Protein AF-X1V781-F1 (afdb_monomer_lite)

Foldseek 3Di:
DDDPDDVVVLLVLLLVLLLVLVVQLVVLVVVCVVVVVLVVVLVVDDPVCPVVSVVSNLVVVLQSQLQSQLSSQLSSQQSNCVSDVDPPSVQSSNLSSNLRSVLRSVLVS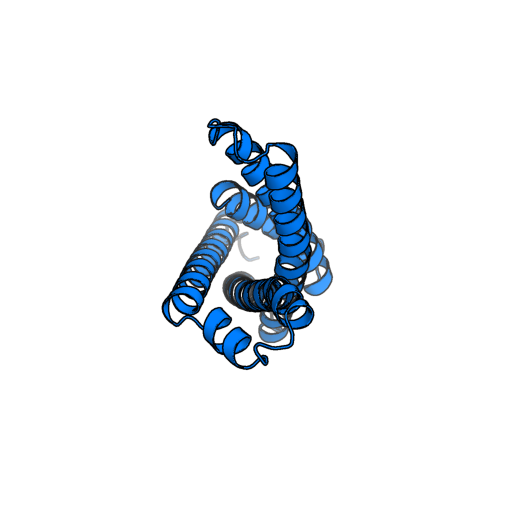VVVVVVVVCCVVVVVPDPPPVVVLVVQLVSLLVSLQSSLVSSDVRRDDPVCSVSSSVSSNVSSSVVD

Sequence (176 aa):
MNKPRSDWRYFINGAIGYLVGALVFVLFIFLVTQIGVVKGLINLIDESQDLVRLLAVPVLAGLMLAIGGAILGGVGGWAVTRIFKTTRKADLVIGSAIAFAVSTSVLSLVFLLVIGFLGLYNNMATERIEQYGLIFGLLGLVFGLLTSILQAFMTVRVRHTWIIILAAILGFTIGG

Organism: NCBI:txid412755

Structure (mmCIF, N/CA/C/O backbone):
data_AF-X1V781-F1
#
_entry.id   AF-X1V781-F1
#
loop_
_atom_site.group_PDB
_atom_site.id
_atom_site.type_symbol
_atom_site.label_atom_id
_atom_site.label_alt_id
_atom_site.label_comp_id
_atom_site.label_asym_id
_atom_site.label_entity_id
_atom_site.label_seq_id
_atom_site.pdbx_PDB_ins_code
_atom_site.Cartn_x
_atom_site.Cartn_y
_atom_site.Cartn_z
_atom_site.occupancy
_atom_site.B_iso_or_equiv
_atom_site.auth_seq_id
_atom_site.auth_comp_id
_atom_site.auth_asym_id
_atom_site.auth_atom_id
_atom_site.pdbx_PDB_model_num
ATOM 1 N N . MET A 1 1 ? -26.531 1.816 32.292 1.00 43.75 1 MET A N 1
ATOM 2 C CA . MET A 1 1 ? -26.530 2.311 30.895 1.00 43.75 1 MET A CA 1
ATOM 3 C C . MET A 1 1 ? -25.292 3.171 30.686 1.00 43.75 1 M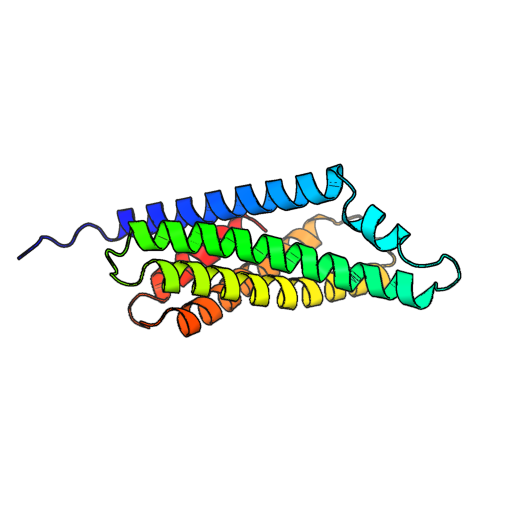ET A C 1
ATOM 5 O O . MET A 1 1 ? -25.168 4.200 31.335 1.00 43.75 1 MET A O 1
ATOM 9 N N . ASN A 1 2 ? -24.339 2.732 29.860 1.00 45.47 2 ASN A N 1
ATOM 10 C CA . ASN A 1 2 ? -23.142 3.525 29.565 1.00 45.47 2 ASN A CA 1
ATOM 11 C C . ASN A 1 2 ? -23.518 4.662 28.608 1.00 45.47 2 ASN A C 1
ATOM 13 O O . ASN A 1 2 ? -24.103 4.392 27.561 1.00 45.47 2 ASN A O 1
ATOM 17 N N . LYS A 1 3 ? -23.192 5.914 28.966 1.00 48.91 3 LYS A N 1
ATOM 18 C CA . LYS A 1 3 ? -23.341 7.075 28.072 1.00 48.91 3 LYS A CA 1
ATOM 19 C C . LYS A 1 3 ? -22.722 6.747 26.704 1.00 48.91 3 LYS A C 1
ATOM 21 O O . LYS A 1 3 ? -21.613 6.198 26.692 1.00 48.91 3 LYS A O 1
ATOM 26 N N . PRO A 1 4 ? -23.381 7.089 25.581 1.00 52.44 4 PRO A N 1
ATOM 27 C CA . PRO A 1 4 ? -22.766 6.974 24.266 1.00 52.44 4 PRO A CA 1
ATOM 28 C C . PRO A 1 4 ? -21.472 7.791 24.289 1.00 52.44 4 PRO A C 1
ATOM 30 O O . PRO A 1 4 ? -21.483 9.010 24.469 1.00 52.44 4 PRO A O 1
ATOM 33 N N . ARG A 1 5 ? -20.327 7.104 24.228 1.00 58.22 5 ARG A N 1
ATOM 34 C CA . ARG A 1 5 ? -19.035 7.769 24.050 1.00 58.22 5 ARG A CA 1
ATOM 35 C C . ARG A 1 5 ? -19.075 8.425 22.678 1.00 58.22 5 ARG A C 1
ATOM 37 O O . ARG A 1 5 ? -19.447 7.770 21.718 1.00 58.22 5 ARG A O 1
ATOM 44 N N . SER A 1 6 ? -18.713 9.702 22.610 1.00 61.41 6 SER A N 1
ATOM 45 C CA . SER A 1 6 ? -18.876 10.517 21.407 1.00 61.41 6 SER A CA 1
ATOM 46 C C . SER A 1 6 ? -18.185 9.891 20.189 1.00 61.41 6 SER A C 1
ATOM 48 O O . SER A 1 6 ? -16.955 9.760 20.180 1.00 61.41 6 SER A O 1
ATOM 50 N N . ASP A 1 7 ? -18.973 9.576 19.162 1.00 73.44 7 ASP A N 1
ATOM 51 C CA . ASP A 1 7 ? -18.550 8.918 17.919 1.00 73.44 7 ASP A CA 1
ATOM 52 C C . ASP A 1 7 ? -17.367 9.617 17.222 1.00 73.44 7 ASP A C 1
ATOM 54 O O . ASP A 1 7 ? -16.537 8.962 16.591 1.00 73.44 7 ASP A O 1
ATOM 58 N N . TRP A 1 8 ? -17.193 10.930 17.424 1.00 77.94 8 TRP A N 1
ATOM 59 C CA . TRP A 1 8 ? -16.084 11.692 16.837 1.00 77.94 8 TRP A CA 1
ATOM 60 C C . TRP A 1 8 ? -14.697 11.231 17.305 1.00 77.94 8 TRP A C 1
ATOM 62 O O . TRP A 1 8 ? -13.758 11.222 16.514 1.00 77.94 8 TRP A O 1
ATOM 72 N N . ARG A 1 9 ? -14.533 10.816 18.571 1.00 78.88 9 ARG A N 1
ATOM 73 C CA . ARG A 1 9 ? -13.215 10.390 19.088 1.00 78.88 9 ARG A CA 1
ATOM 74 C C . ARG A 1 9 ? -12.760 9.101 18.419 1.00 78.88 9 ARG A C 1
ATOM 76 O O . ARG A 1 9 ? -11.577 8.916 18.155 1.00 78.88 9 ARG A O 1
ATOM 83 N N . TYR A 1 10 ? -13.712 8.214 18.150 1.00 76.50 10 TYR A N 1
ATOM 84 C CA . TYR A 1 10 ? -13.473 6.971 17.434 1.00 76.50 10 TYR A CA 1
ATOM 85 C C . TYR A 1 10 ? -13.121 7.236 15.974 1.00 76.50 10 TYR A C 1
ATOM 87 O O . TYR A 1 10 ? -12.154 6.663 15.481 1.00 76.50 10 TYR A O 1
ATOM 95 N N . PHE A 1 11 ? -13.829 8.162 15.328 1.00 74.75 11 PHE A N 1
ATOM 96 C CA . PHE A 1 11 ? -13.495 8.616 13.982 1.00 74.75 11 PHE A CA 1
ATOM 97 C C . PHE A 1 11 ? -12.071 9.189 13.898 1.00 74.75 11 PHE A C 1
ATOM 99 O O . PHE A 1 11 ? -11.278 8.712 13.090 1.00 74.75 11 PHE A O 1
ATOM 106 N N . ILE A 1 12 ? -11.707 10.137 14.772 1.00 82.06 12 ILE A N 1
ATOM 107 C CA . ILE A 1 12 ? -10.377 10.772 14.749 1.00 82.06 12 ILE A CA 1
ATOM 108 C C . ILE A 1 12 ? -9.264 9.763 15.031 1.00 82.06 12 ILE A C 1
ATOM 110 O O . ILE A 1 12 ? -8.265 9.747 14.320 1.00 82.06 12 ILE A O 1
ATOM 114 N N . ASN A 1 13 ? -9.444 8.867 16.003 1.00 78.19 13 ASN A N 1
ATOM 115 C CA . ASN A 1 13 ? -8.458 7.817 16.261 1.00 78.19 13 ASN A CA 1
ATOM 116 C C . ASN A 1 13 ? -8.295 6.871 15.061 1.00 78.19 13 ASN A C 1
ATOM 118 O O . ASN A 1 13 ? -7.188 6.406 14.796 1.00 78.19 13 ASN A O 1
ATOM 122 N N . GLY A 1 14 ? -9.384 6.590 14.338 1.00 78.81 14 GLY A N 1
ATOM 123 C CA . GLY A 1 14 ? -9.353 5.771 13.128 1.00 78.81 14 GLY A CA 1
ATOM 124 C C . GLY A 1 14 ? -8.604 6.477 12.004 1.00 78.81 14 GLY A C 1
ATOM 125 O O . GLY A 1 14 ? -7.694 5.895 11.419 1.00 78.81 14 GLY A O 1
ATOM 126 N N . ALA A 1 15 ? -8.926 7.750 11.767 1.00 78.19 15 ALA A N 1
ATOM 127 C CA . ALA A 1 15 ? -8.259 8.590 10.778 1.00 78.19 15 ALA A CA 1
ATOM 128 C C . ALA A 1 15 ? -6.753 8.724 11.059 1.00 78.19 15 ALA A C 1
ATOM 130 O O . ALA A 1 15 ? -5.946 8.502 10.163 1.00 78.19 15 ALA A O 1
ATOM 131 N N . ILE A 1 16 ? -6.360 8.986 12.312 1.00 82.88 16 ILE A N 1
ATOM 132 C CA . ILE A 1 16 ? -4.946 9.017 12.723 1.00 82.88 16 ILE A CA 1
ATOM 133 C C . ILE A 1 16 ? -4.280 7.662 12.464 1.00 82.88 16 ILE A C 1
ATOM 135 O O . ILE A 1 16 ? -3.159 7.620 11.970 1.00 82.88 16 ILE A O 1
ATOM 139 N N . GLY A 1 17 ? -4.967 6.554 12.751 1.00 83.81 17 GLY A N 1
ATOM 140 C CA . GLY A 1 17 ? -4.473 5.211 12.453 1.00 83.81 17 GLY A CA 1
ATOM 141 C C . GLY A 1 17 ? -4.137 5.003 10.977 1.00 83.81 17 GLY A C 1
ATOM 142 O O . GLY A 1 17 ? -3.061 4.498 10.659 1.00 83.81 17 GLY A O 1
ATOM 143 N N . TYR A 1 18 ? -5.024 5.438 10.081 1.00 80.12 18 TYR A N 1
ATOM 144 C CA . TYR A 1 18 ? -4.786 5.378 8.638 1.00 80.12 18 TYR A CA 1
ATOM 145 C C . TYR A 1 18 ? -3.701 6.347 8.172 1.00 80.12 18 TYR A C 1
ATOM 147 O O . TYR A 1 18 ? -2.891 5.960 7.337 1.00 80.12 18 TYR A O 1
ATOM 155 N N . LEU A 1 19 ? -3.622 7.554 8.740 1.00 82.44 19 LEU A N 1
ATOM 156 C CA . LEU A 1 19 ? -2.541 8.502 8.445 1.00 82.44 19 LEU A CA 1
ATOM 157 C C . LEU A 1 19 ? -1.172 7.946 8.850 1.00 82.44 19 LEU A C 1
ATOM 159 O O . LEU A 1 19 ? -0.219 8.033 8.081 1.00 82.44 19 LEU A O 1
ATOM 163 N N . VAL A 1 20 ? -1.074 7.324 10.029 1.00 87.19 20 VAL A N 1
ATOM 164 C CA . VAL A 1 20 ? 0.152 6.639 10.463 1.00 87.19 20 VAL A CA 1
ATOM 165 C C . VAL A 1 20 ? 0.464 5.478 9.526 1.00 87.19 20 VAL A C 1
ATOM 167 O O . VAL A 1 20 ? 1.607 5.332 9.107 1.00 87.19 20 VAL A O 1
ATOM 170 N N . GLY A 1 21 ? -0.539 4.682 9.148 1.00 85.12 21 GLY A N 1
ATOM 171 C CA . GLY A 1 21 ? -0.361 3.625 8.158 1.00 85.12 21 GLY A CA 1
ATOM 172 C C . GLY A 1 21 ? 0.162 4.156 6.819 1.00 85.12 21 GLY A C 1
ATOM 173 O O . GLY A 1 21 ? 1.072 3.557 6.252 1.00 85.12 21 GLY A O 1
ATOM 174 N N . ALA A 1 22 ? -0.359 5.289 6.339 1.00 83.06 22 ALA A N 1
ATOM 175 C CA . ALA A 1 22 ? 0.067 5.923 5.091 1.00 83.06 22 ALA A CA 1
ATOM 176 C C . ALA A 1 22 ? 1.514 6.415 5.185 1.00 83.06 22 ALA A C 1
ATOM 178 O O . ALA A 1 22 ? 2.311 6.179 4.282 1.00 83.06 22 ALA A O 1
ATOM 179 N N . LEU A 1 23 ? 1.891 7.009 6.317 1.00 86.88 23 LEU A N 1
ATOM 180 C CA . LEU A 1 23 ? 3.269 7.412 6.574 1.00 86.88 23 LEU A CA 1
ATOM 181 C C . LEU A 1 23 ? 4.216 6.203 6.601 1.00 86.88 23 LEU A C 1
ATOM 183 O O . LEU A 1 23 ? 5.284 6.248 5.994 1.00 86.88 23 LEU A O 1
ATOM 187 N N . VAL A 1 24 ? 3.816 5.099 7.242 1.00 89.69 24 VAL A N 1
ATOM 188 C CA . VAL A 1 24 ? 4.591 3.847 7.242 1.00 89.69 24 VAL A CA 1
ATOM 189 C C . VAL A 1 24 ? 4.712 3.273 5.827 1.00 89.69 24 VAL A C 1
ATOM 191 O O . VAL A 1 24 ? 5.786 2.804 5.457 1.00 89.69 24 VAL A O 1
ATOM 194 N N . PHE A 1 25 ? 3.653 3.342 5.018 1.00 87.38 25 PHE A N 1
ATOM 195 C CA . PHE A 1 25 ? 3.688 2.938 3.613 1.00 87.38 25 PHE A CA 1
ATOM 196 C C . PHE A 1 25 ? 4.677 3.776 2.794 1.00 87.38 25 PHE A C 1
ATOM 198 O O . PHE A 1 25 ? 5.520 3.212 2.100 1.00 87.38 25 PHE A O 1
ATOM 205 N N . VAL A 1 26 ? 4.637 5.105 2.922 1.00 86.56 26 VAL A N 1
ATOM 206 C CA . VAL A 1 26 ? 5.582 6.010 2.246 1.00 86.56 26 VAL A CA 1
ATOM 207 C C . VAL A 1 26 ? 7.020 5.707 2.667 1.00 86.56 26 VAL A C 1
ATOM 209 O O . VAL A 1 26 ? 7.897 5.582 1.812 1.00 86.56 26 VAL A O 1
ATOM 212 N N . LEU A 1 27 ? 7.264 5.517 3.968 1.00 90.88 27 LEU A N 1
ATOM 213 C CA . LEU A 1 27 ? 8.579 5.122 4.478 1.00 90.88 27 LEU A CA 1
ATOM 214 C C . LEU A 1 27 ? 9.029 3.768 3.918 1.00 90.88 27 LEU A C 1
ATOM 216 O O . LEU A 1 27 ? 10.190 3.622 3.546 1.00 90.88 27 LEU A O 1
ATOM 220 N N . PHE A 1 28 ? 8.127 2.791 3.825 1.00 92.06 28 PHE A N 1
ATOM 221 C CA . PHE A 1 28 ? 8.424 1.488 3.237 1.00 92.06 28 PHE A CA 1
ATOM 222 C C . PHE A 1 28 ? 8.853 1.620 1.770 1.00 92.06 28 PHE A C 1
ATOM 224 O O . PHE A 1 28 ? 9.914 1.116 1.403 1.00 92.06 28 PHE A O 1
ATOM 231 N N . ILE A 1 29 ? 8.086 2.344 0.950 1.00 87.12 29 ILE A N 1
ATOM 232 C CA . ILE A 1 29 ? 8.420 2.568 -0.465 1.00 87.12 29 ILE A CA 1
ATOM 233 C C . ILE A 1 29 ? 9.754 3.311 -0.601 1.00 87.12 29 ILE A C 1
ATOM 235 O O . ILE A 1 29 ? 10.595 2.924 -1.418 1.00 87.12 29 ILE A O 1
ATOM 239 N N . PHE A 1 30 ? 9.985 4.329 0.232 1.00 89.75 30 PHE A N 1
ATOM 240 C CA . PHE A 1 30 ? 11.255 5.049 0.276 1.00 89.75 30 PHE A CA 1
ATOM 241 C C . PHE A 1 30 ? 12.427 4.104 0.575 1.00 89.75 30 PHE A C 1
ATOM 243 O O . PHE A 1 30 ? 13.395 4.078 -0.182 1.00 89.75 30 PHE A O 1
ATOM 250 N N . LEU A 1 31 ? 12.325 3.272 1.616 1.00 93.31 31 LEU A N 1
ATOM 251 C CA . LEU A 1 31 ? 13.374 2.319 1.995 1.00 93.31 31 LEU A CA 1
ATOM 252 C C . LEU A 1 31 ? 13.634 1.271 0.907 1.00 93.31 31 LEU A C 1
ATOM 254 O O . LEU A 1 31 ? 14.788 1.033 0.559 1.00 93.31 31 LEU A O 1
ATOM 258 N N . VAL A 1 32 ? 12.583 0.679 0.333 1.00 90.62 32 VAL A N 1
ATOM 259 C CA . VAL A 1 32 ? 12.693 -0.296 -0.768 1.00 90.62 32 VAL A CA 1
ATOM 260 C C . VAL A 1 32 ? 13.423 0.309 -1.969 1.00 90.62 32 VAL A C 1
ATOM 262 O O . VAL A 1 32 ? 14.266 -0.353 -2.582 1.00 90.62 32 VAL A O 1
ATOM 265 N N . THR A 1 33 ? 13.133 1.576 -2.274 1.00 86.88 33 THR A N 1
ATOM 266 C CA . THR A 1 33 ? 13.767 2.316 -3.373 1.00 86.88 33 THR A CA 1
ATOM 267 C C . THR A 1 33 ? 15.230 2.628 -3.063 1.00 86.88 33 THR A C 1
ATOM 269 O O . THR A 1 33 ? 16.089 2.376 -3.903 1.00 86.88 33 THR A O 1
ATOM 272 N N . GLN A 1 34 ? 15.533 3.113 -1.854 1.00 93.56 34 GLN A N 1
ATOM 273 C CA . GLN A 1 34 ? 16.898 3.459 -1.431 1.00 93.56 34 GLN A CA 1
ATOM 274 C C . GLN A 1 34 ? 17.822 2.240 -1.355 1.00 93.56 34 GLN A C 1
ATOM 276 O O . GLN A 1 34 ? 18.970 2.305 -1.782 1.00 93.56 34 GLN A O 1
ATOM 281 N N . ILE A 1 35 ? 17.317 1.112 -0.852 1.00 94.94 35 ILE A N 1
ATOM 282 C CA . ILE A 1 35 ? 18.072 -0.148 -0.792 1.00 94.94 35 ILE A CA 1
ATOM 283 C C . ILE A 1 35 ? 18.253 -0.742 -2.201 1.00 94.94 35 ILE A C 1
ATOM 285 O O . ILE A 1 35 ? 19.138 -1.564 -2.428 1.00 94.94 35 ILE A O 1
ATOM 289 N N . GLY A 1 36 ? 17.432 -0.325 -3.169 1.00 91.50 36 GLY A N 1
ATOM 290 C CA . GLY A 1 36 ? 17.482 -0.839 -4.531 1.00 91.50 36 GLY A CA 1
ATOM 291 C C . GLY A 1 36 ? 16.988 -2.280 -4.632 1.00 91.50 36 GLY A C 1
ATOM 292 O O . GLY A 1 36 ? 17.457 -3.012 -5.499 1.00 91.50 36 GLY A O 1
ATOM 293 N N . VAL A 1 37 ? 16.041 -2.694 -3.779 1.00 91.75 37 VAL A N 1
ATOM 294 C CA . VAL A 1 37 ? 15.524 -4.078 -3.733 1.00 91.75 37 VAL A CA 1
ATOM 295 C C . VAL A 1 37 ? 15.033 -4.527 -5.109 1.00 91.75 37 VAL A C 1
ATOM 297 O O . VAL A 1 37 ? 15.400 -5.601 -5.572 1.00 91.75 37 VAL A O 1
ATOM 300 N N . VAL A 1 38 ? 14.264 -3.681 -5.805 1.00 88.62 38 VAL A N 1
ATOM 301 C CA . VAL A 1 38 ? 13.742 -3.988 -7.149 1.00 88.62 38 VAL A CA 1
ATOM 302 C C . VAL A 1 38 ? 14.880 -4.188 -8.150 1.00 88.62 38 VAL A C 1
ATOM 304 O O . VAL A 1 38 ? 14.879 -5.168 -8.887 1.00 88.62 38 VAL A O 1
ATOM 307 N N . LYS A 1 39 ? 15.889 -3.308 -8.136 1.00 89.94 39 LYS A N 1
ATOM 308 C CA . LYS A 1 39 ? 17.070 -3.431 -9.002 1.00 89.94 39 LYS A CA 1
ATOM 309 C C . LYS A 1 39 ? 17.857 -4.705 -8.685 1.00 89.94 39 LYS A C 1
ATOM 311 O O . LYS A 1 39 ? 18.250 -5.416 -9.601 1.00 89.94 39 LYS A O 1
ATOM 316 N N . GLY A 1 40 ? 18.041 -5.015 -7.402 1.00 93.62 40 GLY A N 1
ATOM 317 C CA . GLY A 1 40 ? 18.690 -6.242 -6.949 1.00 93.62 40 GLY A CA 1
ATOM 318 C C . GLY A 1 40 ? 17.976 -7.496 -7.450 1.00 93.62 40 GLY A C 1
ATOM 319 O O . GLY A 1 40 ? 18.631 -8.390 -7.969 1.00 93.62 40 GLY A O 1
ATOM 320 N N . LEU A 1 41 ? 16.642 -7.533 -7.369 1.00 92.62 41 LEU A N 1
ATOM 321 C CA . LEU A 1 41 ? 15.835 -8.652 -7.863 1.00 92.62 41 LEU A CA 1
ATOM 322 C C . LEU A 1 41 ? 15.867 -8.774 -9.394 1.00 92.62 41 LEU A C 1
ATOM 324 O O . LEU A 1 41 ? 15.971 -9.884 -9.904 1.00 92.62 41 LEU A O 1
ATOM 328 N N . ILE A 1 42 ? 15.827 -7.659 -10.130 1.00 92.38 42 ILE A N 1
ATOM 329 C CA . ILE A 1 42 ? 15.940 -7.667 -11.600 1.00 92.38 42 ILE A CA 1
ATOM 330 C C . ILE A 1 42 ? 17.318 -8.168 -12.045 1.00 92.38 42 ILE A C 1
ATOM 332 O O . ILE A 1 42 ? 17.411 -8.909 -13.019 1.00 92.38 42 ILE A O 1
ATOM 336 N N . ASN A 1 43 ? 18.380 -7.825 -11.313 1.00 95.12 43 ASN A N 1
ATOM 337 C CA . ASN A 1 43 ? 19.739 -8.279 -11.617 1.00 95.12 43 ASN A CA 1
ATOM 338 C C . ASN A 1 43 ? 19.937 -9.795 -11.439 1.00 95.12 43 ASN A C 1
ATOM 340 O O . ASN A 1 43 ? 20.935 -10.324 -11.916 1.00 95.12 43 ASN A O 1
ATOM 344 N N . LEU A 1 44 ? 19.011 -10.498 -10.772 1.00 95.75 44 LEU A N 1
ATOM 345 C CA . LEU A 1 44 ? 19.020 -11.965 -10.710 1.00 95.75 44 LEU A CA 1
ATOM 346 C C . LEU A 1 44 ? 18.546 -12.611 -12.021 1.00 95.75 44 LEU A C 1
ATOM 348 O O . LEU A 1 44 ? 18.738 -13.809 -12.212 1.00 95.75 44 LEU A O 1
ATOM 352 N N . ILE A 1 45 ? 17.913 -11.839 -12.907 1.00 94.25 45 ILE A N 1
ATOM 353 C CA . ILE A 1 45 ? 17.449 -12.298 -14.215 1.00 94.25 45 ILE A CA 1
ATOM 354 C C . ILE A 1 45 ? 18.587 -12.114 -15.216 1.00 94.25 45 ILE A C 1
ATOM 356 O O . ILE A 1 45 ? 19.164 -11.026 -15.310 1.00 94.25 45 ILE A O 1
ATOM 360 N N . ASP A 1 46 ? 18.875 -13.166 -15.979 1.00 95.50 46 ASP A N 1
ATOM 361 C CA . ASP A 1 46 ? 19.899 -13.177 -17.024 1.00 95.50 46 ASP A CA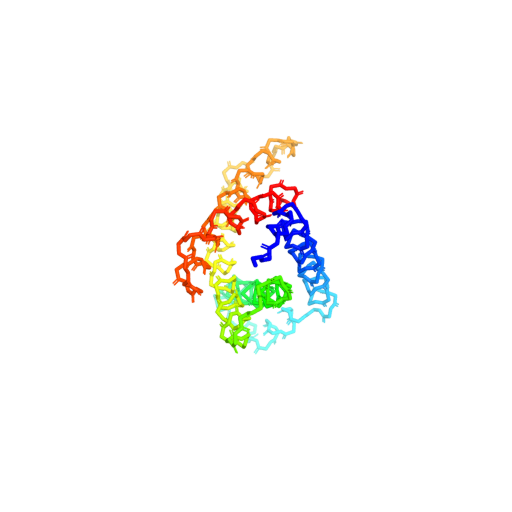 1
ATOM 362 C C . ASP A 1 46 ? 19.710 -12.009 -18.016 1.00 95.50 46 ASP A C 1
ATOM 364 O O . ASP A 1 46 ? 18.584 -11.641 -18.365 1.00 95.50 46 ASP A O 1
ATOM 368 N N . GLU A 1 47 ? 20.818 -11.406 -18.456 1.00 93.31 47 GLU A N 1
ATOM 369 C CA . GLU A 1 47 ? 20.827 -10.310 -19.434 1.00 93.31 47 GLU A CA 1
ATOM 370 C C . GLU A 1 47 ? 20.270 -10.725 -20.793 1.00 93.31 47 GLU A C 1
ATOM 372 O O . GLU A 1 47 ? 19.717 -9.892 -21.499 1.00 93.31 47 GLU A O 1
ATOM 377 N N . SER A 1 48 ? 20.340 -12.012 -21.131 1.00 95.25 48 SER A N 1
ATOM 378 C CA . SER A 1 48 ? 19.792 -12.553 -22.378 1.00 95.25 48 SER A CA 1
ATOM 379 C C . SER A 1 48 ? 18.256 -12.594 -22.429 1.00 95.25 48 SER A C 1
ATOM 381 O O . SER A 1 48 ? 17.682 -12.867 -23.485 1.00 95.25 48 SER A O 1
ATOM 383 N N . GLN A 1 49 ? 17.565 -12.338 -21.312 1.00 93.75 49 GLN A N 1
ATOM 384 C CA . GLN A 1 49 ? 16.113 -12.492 -21.186 1.00 93.75 49 GLN A CA 1
ATOM 385 C C . GLN A 1 49 ? 15.378 -11.144 -21.111 1.00 93.75 49 GLN A C 1
ATOM 387 O O . GLN A 1 49 ? 14.672 -10.856 -20.139 1.00 93.75 49 GLN A O 1
ATOM 392 N N . ASP A 1 50 ? 15.488 -10.333 -22.165 1.00 90.75 50 ASP A N 1
ATOM 393 C CA . ASP A 1 50 ? 14.898 -8.985 -22.228 1.00 90.75 50 ASP A CA 1
ATOM 394 C C . ASP A 1 50 ? 13.392 -8.959 -21.925 1.00 90.75 50 ASP A C 1
ATOM 396 O O . ASP A 1 50 ? 12.917 -8.123 -21.154 1.00 90.75 50 ASP A O 1
ATOM 400 N N . LEU A 1 51 ? 12.628 -9.916 -22.468 1.00 83.75 51 LEU A N 1
ATOM 401 C CA . LEU A 1 51 ? 11.184 -10.006 -22.227 1.00 83.75 51 LEU A CA 1
ATOM 402 C C . LEU A 1 51 ? 10.862 -10.299 -20.753 1.00 83.75 51 LEU A C 1
ATOM 404 O O . LEU A 1 51 ? 9.926 -9.726 -20.195 1.00 83.75 51 LEU A O 1
ATOM 408 N N . VAL A 1 52 ? 11.639 -11.178 -20.113 1.00 89.00 52 VAL A N 1
ATOM 409 C CA . VAL A 1 52 ? 11.441 -11.542 -18.701 1.00 89.00 52 VAL A CA 1
ATOM 410 C C . VA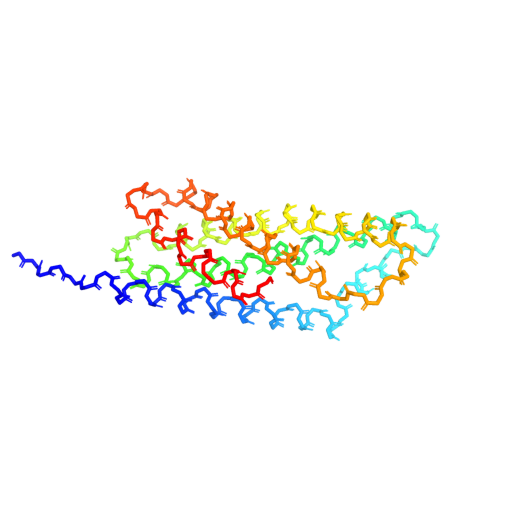L A 1 52 ? 11.787 -10.358 -17.810 1.00 89.00 52 VAL A C 1
ATOM 412 O O . VAL A 1 52 ? 11.028 -10.048 -16.896 1.00 89.00 52 VAL A O 1
ATOM 415 N N . ARG A 1 53 ? 12.877 -9.642 -18.110 1.00 85.69 53 ARG A N 1
ATOM 416 C CA . ARG A 1 53 ? 13.249 -8.406 -17.407 1.00 85.69 53 ARG A CA 1
ATOM 417 C C . ARG A 1 53 ? 12.174 -7.333 -17.536 1.00 85.69 53 ARG A C 1
ATOM 419 O O . ARG A 1 53 ? 11.811 -6.722 -16.532 1.00 85.69 53 ARG A O 1
ATOM 426 N N . LEU A 1 54 ? 11.620 -7.151 -18.734 1.00 82.56 54 LEU A N 1
ATOM 427 C CA . LEU A 1 54 ? 10.540 -6.197 -18.976 1.00 82.56 54 LEU A CA 1
ATOM 428 C C . LEU A 1 54 ? 9.280 -6.544 -18.168 1.00 82.56 54 LEU A C 1
ATOM 430 O O . LEU A 1 54 ? 8.696 -5.658 -17.549 1.00 82.56 54 LEU A O 1
ATOM 434 N N . LEU A 1 55 ? 8.880 -7.820 -18.134 1.00 81.12 55 LEU A N 1
ATOM 435 C CA . LEU A 1 55 ? 7.716 -8.286 -17.368 1.00 81.12 55 LEU A CA 1
ATOM 436 C C . LEU A 1 55 ? 7.963 -8.320 -15.854 1.00 81.12 55 LEU A C 1
ATOM 438 O O . LEU A 1 55 ? 7.027 -8.143 -15.072 1.00 81.12 55 LEU A O 1
ATOM 442 N N . ALA A 1 56 ? 9.208 -8.509 -15.419 1.00 85.00 56 ALA A N 1
ATOM 443 C CA . ALA A 1 56 ? 9.559 -8.516 -14.006 1.00 85.00 56 ALA A CA 1
ATOM 444 C C . ALA A 1 56 ? 9.335 -7.148 -13.354 1.00 85.00 56 ALA A C 1
ATOM 446 O O . ALA A 1 56 ? 8.926 -7.099 -12.199 1.00 85.00 56 ALA A O 1
ATOM 447 N N . VAL A 1 57 ? 9.533 -6.041 -14.078 1.00 83.56 57 VAL A N 1
ATOM 448 C CA . VAL A 1 57 ? 9.326 -4.682 -13.546 1.00 83.56 57 VAL A CA 1
ATOM 449 C C . VAL A 1 57 ? 7.901 -4.470 -13.005 1.00 83.56 57 VAL A C 1
ATOM 451 O O . VAL A 1 57 ? 7.775 -4.184 -11.812 1.00 83.56 57 VAL A O 1
ATOM 454 N N . PRO A 1 58 ? 6.817 -4.623 -13.796 1.00 79.56 58 PRO A N 1
ATOM 455 C CA . PRO A 1 58 ? 5.459 -4.420 -13.296 1.00 79.56 58 PRO A CA 1
ATOM 456 C C . PRO A 1 58 ? 5.057 -5.457 -12.241 1.00 79.56 58 PRO A C 1
ATOM 458 O O . PRO A 1 58 ? 4.335 -5.113 -11.307 1.00 79.56 58 PRO A O 1
ATOM 461 N N . VAL A 1 59 ? 5.548 -6.699 -12.334 1.00 84.50 59 VAL A N 1
ATOM 462 C CA . VAL A 1 59 ? 5.273 -7.743 -11.331 1.00 84.50 59 VAL A CA 1
ATOM 463 C C . VAL A 1 59 ? 5.916 -7.399 -9.987 1.00 84.50 59 VAL A C 1
ATOM 465 O O . VAL A 1 59 ? 5.247 -7.441 -8.955 1.00 84.50 59 VAL A O 1
ATOM 468 N N . LEU A 1 60 ? 7.194 -7.016 -9.984 1.00 87.12 60 LEU A N 1
ATOM 469 C CA . LEU A 1 60 ? 7.913 -6.620 -8.775 1.00 87.12 60 LEU A CA 1
ATOM 470 C C . LEU A 1 60 ? 7.345 -5.327 -8.191 1.00 87.12 60 LEU A C 1
ATOM 472 O O . LEU A 1 60 ? 7.164 -5.246 -6.978 1.00 87.12 60 LEU A O 1
ATOM 476 N N . ALA A 1 61 ? 7.007 -4.346 -9.031 1.00 83.56 61 ALA A N 1
ATOM 477 C CA . ALA A 1 61 ? 6.327 -3.132 -8.592 1.00 83.56 61 ALA A CA 1
ATOM 478 C C . ALA A 1 61 ? 4.980 -3.461 -7.930 1.00 83.56 61 ALA A C 1
ATOM 480 O O . ALA A 1 61 ? 4.730 -3.029 -6.806 1.00 83.56 61 ALA A O 1
ATOM 481 N N . GLY A 1 62 ? 4.151 -4.291 -8.572 1.00 84.06 62 GLY A N 1
ATOM 482 C CA . GLY A 1 62 ? 2.877 -4.753 -8.020 1.00 84.06 62 GLY A CA 1
ATOM 483 C C . GLY A 1 62 ? 3.041 -5.500 -6.696 1.00 84.06 62 GLY A C 1
ATOM 484 O O . GLY A 1 62 ? 2.286 -5.259 -5.757 1.00 84.06 62 GLY A O 1
ATOM 485 N N . LEU A 1 63 ? 4.067 -6.349 -6.573 1.00 87.69 63 LEU A N 1
ATOM 486 C CA . LEU A 1 63 ? 4.384 -7.056 -5.331 1.00 87.69 63 LEU A CA 1
ATOM 487 C C . LEU A 1 63 ? 4.806 -6.094 -4.212 1.00 87.69 63 LEU A C 1
ATOM 489 O O . LEU A 1 63 ? 4.311 -6.212 -3.092 1.00 87.69 63 LEU A O 1
ATOM 493 N N . MET A 1 64 ? 5.690 -5.134 -4.495 1.00 90.00 64 MET A N 1
ATOM 494 C CA . MET A 1 64 ? 6.108 -4.134 -3.504 1.00 90.00 64 MET A CA 1
ATOM 495 C C . MET A 1 64 ? 4.919 -3.290 -3.043 1.00 90.00 64 MET A C 1
ATOM 497 O O . MET A 1 64 ? 4.756 -3.049 -1.847 1.00 90.00 64 MET A O 1
ATOM 501 N N . LEU A 1 65 ? 4.044 -2.901 -3.969 1.00 86.88 65 LEU A N 1
ATOM 502 C CA . LEU A 1 65 ? 2.819 -2.171 -3.656 1.00 86.88 65 LEU A CA 1
ATOM 503 C C . LEU A 1 65 ? 1.839 -3.024 -2.843 1.00 86.88 65 LEU A C 1
ATOM 505 O O . LEU A 1 65 ? 1.258 -2.517 -1.887 1.00 86.88 65 LEU A O 1
ATOM 509 N N . ALA A 1 66 ? 1.719 -4.322 -3.134 1.00 89.06 66 ALA A N 1
ATOM 510 C CA . ALA A 1 66 ? 0.923 -5.252 -2.335 1.00 89.06 66 ALA A CA 1
ATOM 511 C C . ALA A 1 66 ? 1.451 -5.370 -0.897 1.00 89.06 66 ALA A C 1
ATOM 513 O O . ALA A 1 66 ? 0.674 -5.302 0.054 1.00 89.06 66 ALA A O 1
ATOM 514 N N . ILE A 1 67 ? 2.771 -5.505 -0.720 1.00 92.50 67 ILE A N 1
ATOM 515 C CA . ILE A 1 67 ? 3.407 -5.576 0.606 1.00 92.50 67 ILE A CA 1
ATOM 516 C C . ILE A 1 67 ? 3.197 -4.265 1.362 1.00 92.50 67 ILE A C 1
ATOM 518 O O . ILE A 1 67 ? 2.784 -4.276 2.521 1.00 92.50 67 ILE A O 1
ATOM 522 N N . GLY A 1 68 ? 3.427 -3.130 0.704 1.00 89.94 68 GLY A N 1
ATOM 523 C CA . GLY A 1 68 ? 3.187 -1.827 1.305 1.00 89.94 68 GLY A CA 1
ATOM 524 C C . GLY A 1 68 ? 1.713 -1.628 1.685 1.00 89.94 68 GLY A C 1
ATOM 525 O O . GLY A 1 68 ? 1.422 -1.177 2.794 1.00 89.94 68 GLY A O 1
ATOM 526 N N . GLY A 1 69 ? 0.782 -2.039 0.820 1.00 89.56 69 GLY A N 1
ATOM 527 C CA . GLY A 1 69 ? -0.649 -2.079 1.113 1.00 89.56 69 GLY A CA 1
ATOM 528 C C . GLY A 1 69 ? -0.955 -2.949 2.333 1.00 89.56 69 GLY A C 1
ATOM 529 O O . GLY A 1 69 ? -1.668 -2.515 3.234 1.00 89.56 69 GLY A O 1
ATOM 530 N N . ALA A 1 70 ? -0.348 -4.131 2.438 1.00 92.31 70 ALA A N 1
ATOM 531 C CA . ALA A 1 70 ? -0.506 -5.002 3.600 1.00 92.31 70 ALA A CA 1
ATOM 532 C C . ALA A 1 70 ? -0.061 -4.324 4.904 1.00 92.31 70 ALA A C 1
ATOM 534 O O . ALA A 1 70 ? -0.755 -4.421 5.918 1.00 92.31 70 ALA A O 1
ATOM 535 N N . ILE A 1 71 ? 1.066 -3.606 4.877 1.00 92.56 71 ILE A N 1
ATOM 536 C CA . ILE A 1 71 ? 1.580 -2.863 6.033 1.00 92.56 71 ILE A CA 1
ATOM 537 C C . ILE A 1 71 ? 0.607 -1.741 6.419 1.00 92.56 71 ILE A C 1
ATOM 539 O O . ILE A 1 71 ? 0.205 -1.653 7.582 1.00 92.56 71 ILE A O 1
ATOM 543 N N . LEU A 1 72 ? 0.171 -0.936 5.445 1.00 89.38 72 LEU A N 1
ATOM 544 C CA . LEU A 1 72 ? -0.833 0.119 5.616 1.00 89.38 72 LEU A CA 1
ATOM 545 C C . LEU A 1 72 ? -2.123 -0.426 6.246 1.00 89.38 72 LEU A C 1
ATOM 547 O O . LEU A 1 72 ? -2.582 0.076 7.275 1.00 89.38 72 LEU A O 1
ATOM 551 N N . GLY A 1 73 ? -2.678 -1.487 5.657 1.00 87.50 73 GLY A N 1
ATOM 552 C CA . GLY A 1 73 ? -3.894 -2.141 6.126 1.00 87.50 73 GLY A CA 1
ATOM 553 C C . GLY A 1 73 ? -3.725 -2.785 7.496 1.00 87.50 73 GLY A C 1
ATOM 554 O O . GLY A 1 73 ? -4.644 -2.718 8.311 1.00 87.50 73 GLY A O 1
ATOM 555 N N . GLY A 1 74 ? -2.557 -3.355 7.795 1.00 90.88 74 GLY A N 1
ATOM 556 C CA . GLY A 1 74 ? -2.238 -3.917 9.105 1.00 90.88 74 GLY A CA 1
ATOM 557 C C . GLY A 1 74 ? -2.192 -2.847 10.197 1.00 90.88 74 GLY A C 1
ATOM 558 O O . GLY A 1 74 ? -2.825 -3.005 11.243 1.00 90.88 74 GLY A O 1
ATOM 559 N N . VAL A 1 75 ? -1.517 -1.722 9.939 1.00 89.81 75 VAL A N 1
ATOM 560 C CA . VAL A 1 75 ? -1.455 -0.579 10.867 1.00 89.81 75 VAL A CA 1
ATOM 561 C C . VAL A 1 75 ? -2.842 0.044 11.064 1.00 89.81 75 VAL A C 1
ATOM 563 O O . VAL A 1 75 ? -3.263 0.254 12.207 1.00 89.81 75 VAL A O 1
ATOM 566 N N . GLY A 1 76 ? -3.589 0.266 9.977 1.00 84.81 76 GLY A N 1
ATOM 567 C CA . GLY A 1 76 ? -4.959 0.783 10.026 1.00 84.81 76 GLY A CA 1
ATOM 568 C C . GLY A 1 76 ? -5.906 -0.152 10.784 1.00 84.81 76 GLY A C 1
ATOM 569 O O . GLY A 1 76 ? -6.601 0.271 11.709 1.00 84.81 76 GLY A O 1
ATOM 570 N N . GLY A 1 77 ? -5.864 -1.452 10.481 1.00 86.56 77 GLY A N 1
ATOM 571 C CA . GLY A 1 77 ? -6.636 -2.480 11.180 1.00 86.56 77 GLY A CA 1
ATOM 572 C C . GLY A 1 77 ? -6.298 -2.533 12.668 1.00 86.56 77 GLY A C 1
ATOM 573 O O . GLY A 1 77 ? -7.191 -2.577 13.515 1.00 86.56 77 GLY A O 1
ATOM 574 N N . TRP A 1 78 ? -5.017 -2.434 13.019 1.00 89.25 78 TRP A N 1
ATOM 575 C CA . TRP A 1 78 ? -4.580 -2.398 14.412 1.00 89.25 78 TRP A CA 1
ATOM 576 C C . TRP A 1 78 ? -5.109 -1.166 15.152 1.00 89.25 78 TRP A C 1
ATOM 578 O O . TRP A 1 78 ? -5.625 -1.301 16.267 1.00 89.25 78 TRP A O 1
ATOM 588 N N . ALA A 1 79 ? -5.082 0.012 14.527 1.00 86.31 79 ALA A N 1
ATOM 589 C CA . ALA A 1 79 ? -5.684 1.213 15.101 1.00 86.31 79 ALA A CA 1
ATOM 590 C C . ALA A 1 79 ? -7.198 1.036 15.330 1.00 86.31 79 ALA A C 1
ATOM 592 O O . ALA A 1 79 ? -7.713 1.374 16.401 1.00 86.31 79 ALA A O 1
ATOM 593 N N . VAL A 1 80 ? -7.896 0.396 14.387 1.00 80.25 80 VAL A N 1
ATOM 594 C CA . VAL A 1 80 ? -9.324 0.054 14.500 1.00 80.25 80 VAL A CA 1
ATOM 595 C C . VAL A 1 80 ? -9.590 -0.914 15.664 1.00 80.25 80 VAL A C 1
ATOM 597 O O . VAL A 1 80 ? -10.563 -0.727 16.400 1.00 80.25 80 VAL A O 1
ATOM 600 N N . THR A 1 81 ? -8.709 -1.883 15.944 1.00 86.75 81 THR A N 1
ATOM 601 C CA . THR A 1 81 ? -8.865 -2.769 17.123 1.00 86.75 81 THR A CA 1
ATOM 602 C C . THR A 1 81 ? -8.723 -2.056 18.472 1.00 86.75 81 THR A C 1
ATOM 604 O O . THR A 1 81 ? -9.190 -2.566 19.493 1.00 86.75 81 THR A O 1
ATOM 607 N N . ARG A 1 82 ? -8.077 -0.883 18.519 1.00 82.06 82 ARG A N 1
ATOM 608 C CA . ARG A 1 82 ? -8.007 -0.064 19.744 1.00 82.06 82 ARG A CA 1
ATOM 609 C C . ARG A 1 82 ? -9.303 0.710 19.992 1.00 82.06 82 ARG A C 1
ATOM 611 O O . ARG A 1 82 ? -9.611 1.049 21.134 1.00 82.06 82 ARG A O 1
ATOM 618 N N . ILE A 1 83 ? -10.061 0.958 18.928 1.00 78.50 83 ILE A N 1
ATOM 619 C CA . ILE A 1 83 ? -11.339 1.675 18.929 1.00 78.50 83 ILE A CA 1
ATOM 620 C C . ILE A 1 83 ? -12.469 0.710 19.286 1.00 78.50 83 ILE A C 1
ATOM 622 O O . ILE A 1 83 ? -13.201 0.927 20.258 1.00 78.50 83 ILE A O 1
ATOM 626 N N . PHE A 1 84 ? -12.572 -0.388 18.539 1.00 73.19 84 PHE A N 1
ATOM 627 C CA . PHE A 1 84 ? -13.553 -1.431 18.787 1.00 73.19 84 PHE A CA 1
ATOM 628 C C . PHE A 1 84 ? -12.962 -2.443 19.758 1.00 73.19 84 PHE A C 1
ATOM 630 O O . PHE A 1 84 ? -12.016 -3.150 19.428 1.00 73.19 84 PHE A O 1
ATOM 637 N N . LYS A 1 85 ? -13.541 -2.556 20.958 1.00 75.38 85 LYS A N 1
ATOM 638 C CA . LYS A 1 85 ? -13.188 -3.590 21.947 1.00 75.38 85 LYS A CA 1
ATOM 639 C C . LYS A 1 85 ? -13.650 -4.989 21.494 1.00 75.38 85 LYS A C 1
ATOM 641 O O . LYS A 1 85 ? -14.406 -5.652 22.196 1.00 75.38 85 LYS A O 1
ATOM 646 N N . THR A 1 86 ? -13.250 -5.410 20.298 1.00 80.06 86 THR A N 1
ATOM 647 C CA 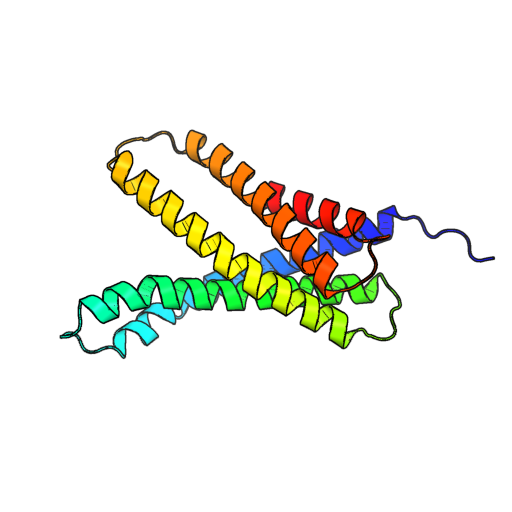. THR A 1 86 ? -13.528 -6.735 19.747 1.00 80.06 86 THR A CA 1
ATOM 648 C C . THR A 1 86 ? -12.631 -7.784 20.402 1.00 80.06 86 THR A C 1
ATOM 650 O O . THR A 1 86 ? -11.485 -7.506 20.766 1.00 80.06 86 THR A O 1
ATOM 653 N N . THR A 1 87 ? -13.156 -8.998 20.550 1.00 82.88 87 THR A N 1
ATOM 654 C CA . THR A 1 87 ? -12.403 -10.172 21.010 1.00 82.88 87 THR A CA 1
ATOM 655 C C . THR A 1 87 ? -11.526 -10.758 19.901 1.00 82.88 87 THR A C 1
ATOM 657 O O . THR A 1 87 ? -10.499 -11.361 20.195 1.00 82.88 87 THR A O 1
ATOM 660 N N . ARG A 1 88 ? -11.865 -10.515 18.627 1.00 84.81 88 ARG A N 1
ATOM 661 C CA . ARG A 1 88 ? -11.143 -11.017 17.444 1.00 84.81 88 ARG A CA 1
ATOM 662 C C . ARG A 1 88 ? -10.217 -9.957 16.848 1.00 84.81 88 ARG A C 1
ATOM 664 O O . ARG A 1 88 ? -10.422 -9.478 15.736 1.00 84.81 88 ARG A O 1
ATOM 671 N N . LYS A 1 89 ? -9.223 -9.522 17.626 1.00 87.75 89 LYS A N 1
ATOM 672 C CA . LYS A 1 89 ? -8.292 -8.463 17.193 1.00 87.75 89 LYS A CA 1
ATOM 673 C C . LYS A 1 89 ? -7.400 -8.916 16.036 1.00 87.75 89 LYS A C 1
ATOM 675 O O . LYS A 1 89 ? -7.225 -8.160 15.090 1.00 87.75 89 LYS A O 1
ATOM 680 N N . ALA A 1 90 ? -6.867 -10.136 16.115 1.00 88.12 90 ALA A N 1
ATOM 681 C CA . ALA A 1 90 ? -5.968 -10.685 15.102 1.00 88.12 90 ALA A CA 1
ATOM 682 C C . ALA A 1 90 ? -6.655 -10.777 13.733 1.00 88.12 90 ALA A C 1
ATOM 684 O O . ALA A 1 90 ? -6.140 -10.225 12.766 1.00 88.12 90 ALA A O 1
ATOM 685 N N . ASP A 1 91 ? -7.856 -11.358 13.681 1.00 85.50 91 ASP A N 1
ATOM 686 C CA . ASP A 1 91 ? -8.637 -11.496 12.446 1.00 85.50 91 ASP A CA 1
ATOM 687 C C . ASP A 1 91 ? -8.908 -10.144 11.777 1.00 85.50 91 ASP A C 1
ATOM 689 O O . ASP A 1 91 ? -8.856 -10.033 10.556 1.00 85.50 91 ASP A O 1
ATOM 693 N N . LEU A 1 92 ? -9.153 -9.092 12.567 1.00 83.88 92 LEU A N 1
ATOM 694 C CA . LEU A 1 92 ? -9.417 -7.757 12.034 1.00 83.88 92 LEU A CA 1
ATOM 695 C C . LEU A 1 92 ? -8.155 -7.100 11.456 1.00 83.88 92 LEU A C 1
ATOM 697 O O . LEU A 1 92 ? -8.228 -6.453 10.414 1.00 83.88 92 LEU A O 1
ATOM 701 N N . VAL A 1 93 ? -6.999 -7.285 12.099 1.00 89.44 93 VAL A N 1
ATOM 702 C CA . VAL A 1 93 ? -5.709 -6.794 11.585 1.00 89.44 93 VAL A CA 1
ATOM 703 C C . VAL A 1 93 ? -5.314 -7.544 10.317 1.00 89.44 93 VAL A C 1
ATOM 705 O O . VAL A 1 93 ? -4.984 -6.909 9.319 1.00 89.44 93 VAL A O 1
ATOM 708 N N . ILE A 1 94 ? -5.389 -8.877 10.338 1.00 90.56 94 ILE A N 1
ATOM 709 C CA . ILE A 1 94 ? -5.031 -9.735 9.202 1.00 90.56 94 ILE A CA 1
ATOM 710 C C . ILE A 1 94 ? -5.983 -9.484 8.033 1.00 90.56 94 ILE A C 1
ATOM 712 O O . ILE A 1 94 ? -5.527 -9.253 6.916 1.00 90.56 94 ILE A O 1
ATOM 716 N N . GLY A 1 95 ? -7.293 -9.448 8.287 1.00 85.62 95 GLY A N 1
ATOM 717 C CA . GLY A 1 95 ? -8.291 -9.134 7.268 1.00 85.62 95 GLY A CA 1
ATOM 718 C C . GLY A 1 95 ? -8.061 -7.753 6.657 1.00 85.62 95 GLY A C 1
ATOM 719 O O . GLY A 1 95 ? -8.096 -7.608 5.442 1.00 85.62 95 GLY A O 1
ATOM 720 N N . SER A 1 96 ? -7.735 -6.748 7.472 1.00 84.94 96 SER A N 1
ATOM 721 C CA . SER A 1 96 ? -7.402 -5.407 6.980 1.00 84.94 96 SER A CA 1
ATOM 722 C C . SER A 1 96 ? -6.116 -5.390 6.143 1.00 84.94 96 SER A C 1
ATOM 724 O O . SER A 1 96 ? -6.095 -4.790 5.072 1.00 84.94 96 SER A O 1
ATOM 726 N N . ALA A 1 97 ? -5.066 -6.093 6.575 1.00 89.81 97 ALA A N 1
ATOM 727 C CA . ALA A 1 97 ? -3.822 -6.218 5.818 1.00 89.81 97 ALA A CA 1
ATOM 728 C C . ALA A 1 97 ? -4.050 -6.884 4.453 1.00 89.81 97 ALA A C 1
ATOM 730 O O . ALA A 1 97 ? -3.624 -6.350 3.434 1.00 89.81 97 ALA A O 1
ATOM 731 N N . ILE A 1 98 ? -4.781 -8.001 4.408 1.00 87.69 98 ILE A N 1
ATOM 732 C CA . ILE A 1 98 ? -5.097 -8.691 3.149 1.00 87.69 98 ILE A CA 1
ATOM 733 C C . ILE A 1 98 ? -5.939 -7.789 2.237 1.00 87.69 98 ILE A C 1
ATOM 735 O O . ILE A 1 98 ? -5.673 -7.733 1.038 1.00 87.69 98 ILE A O 1
ATOM 739 N N . ALA A 1 99 ? -6.913 -7.047 2.786 1.00 84.75 99 ALA A N 1
ATOM 740 C CA . ALA A 1 99 ? -7.798 -6.194 1.983 1.00 84.75 99 ALA A CA 1
ATOM 741 C C . ALA A 1 99 ? -6.988 -5.140 1.242 1.00 84.75 99 ALA A C 1
ATOM 743 O O . ALA A 1 99 ? -7.145 -4.979 0.036 1.00 84.75 99 ALA A O 1
ATOM 744 N N . PHE A 1 100 ? -6.103 -4.467 1.977 1.00 85.69 100 PHE A N 1
ATOM 745 C CA . PHE A 1 100 ? -5.251 -3.434 1.418 1.00 85.69 100 PHE A CA 1
ATOM 746 C C . PHE A 1 100 ? -4.169 -4.014 0.510 1.00 85.69 100 PHE A C 1
ATOM 748 O O . PHE A 1 100 ? -3.861 -3.414 -0.506 1.00 85.69 100 PHE A O 1
ATOM 755 N N . ALA A 1 101 ? -3.610 -5.189 0.807 1.00 88.31 101 ALA A N 1
ATOM 756 C CA . ALA A 1 101 ? -2.646 -5.824 -0.089 1.00 88.31 101 ALA A CA 1
ATOM 757 C C . ALA A 1 101 ? -3.253 -6.075 -1.477 1.00 88.31 101 ALA A C 1
ATOM 759 O O . ALA A 1 101 ? -2.658 -5.730 -2.499 1.00 88.31 101 ALA A O 1
ATOM 760 N N . VAL A 1 102 ? -4.463 -6.642 -1.501 1.00 84.44 102 VAL A N 1
ATOM 761 C CA . VAL A 1 102 ? -5.188 -6.946 -2.738 1.00 84.44 102 VAL A CA 1
ATOM 762 C C . VAL A 1 102 ? -5.642 -5.663 -3.427 1.00 84.44 102 VAL A C 1
ATOM 764 O O . VAL A 1 102 ? -5.407 -5.511 -4.624 1.00 84.44 102 VAL A O 1
ATOM 767 N N . SER A 1 103 ? -6.256 -4.727 -2.695 1.00 83.38 103 SER A N 1
ATOM 768 C CA . SER A 1 103 ? -6.762 -3.492 -3.295 1.00 83.38 103 SER A CA 1
ATOM 769 C C . SER A 1 103 ? -5.630 -2.612 -3.821 1.00 83.38 103 SER A C 1
ATOM 771 O O . SER A 1 103 ? -5.709 -2.181 -4.969 1.00 83.38 103 SER A O 1
ATOM 773 N N . THR A 1 104 ? -4.550 -2.420 -3.053 1.00 83.00 104 THR A N 1
ATOM 774 C CA . THR A 1 104 ? -3.348 -1.704 -3.498 1.00 83.00 104 THR A CA 1
ATOM 775 C C . THR A 1 104 ? -2.750 -2.368 -4.727 1.00 83.00 104 THR A C 1
ATOM 777 O O . THR A 1 104 ? -2.560 -1.691 -5.727 1.00 83.00 104 THR A O 1
ATOM 780 N N . SER A 1 105 ? -2.536 -3.685 -4.724 1.00 82.19 105 SER A N 1
ATOM 781 C CA . SER A 1 105 ? -1.950 -4.376 -5.882 1.00 82.19 105 SER A CA 1
ATOM 782 C C . SER A 1 105 ? -2.777 -4.206 -7.161 1.00 82.19 105 SER A C 1
ATOM 784 O O . SER A 1 105 ? -2.259 -3.758 -8.186 1.00 82.19 105 SER A O 1
ATOM 786 N N . VAL A 1 106 ? -4.081 -4.503 -7.095 1.00 81.44 106 VAL A N 1
ATOM 787 C CA . VAL A 1 106 ? -4.976 -4.450 -8.261 1.00 81.44 106 VAL A CA 1
ATOM 788 C C . VAL A 1 106 ? -5.123 -3.020 -8.773 1.00 81.44 106 VAL A C 1
ATOM 790 O O . VAL A 1 106 ? -5.007 -2.774 -9.974 1.00 81.44 106 VAL A O 1
ATOM 793 N N . LEU A 1 107 ? -5.358 -2.063 -7.876 1.00 77.69 107 LEU A N 1
ATOM 794 C CA . LEU A 1 107 ? -5.621 -0.682 -8.272 1.00 77.69 107 LEU A CA 1
ATOM 795 C C . LEU A 1 107 ? -4.356 0.031 -8.725 1.00 77.69 107 LEU A C 1
ATOM 797 O O . LEU A 1 107 ? -4.413 0.783 -9.693 1.00 77.69 107 LEU A O 1
ATOM 801 N N . SER A 1 108 ? -3.210 -0.241 -8.102 1.00 75.94 108 SER A N 1
ATOM 802 C CA . SER A 1 108 ? -1.940 0.294 -8.578 1.00 75.94 108 SER A CA 1
ATOM 803 C C . SER A 1 108 ? -1.560 -0.247 -9.954 1.00 75.94 108 SER A C 1
ATOM 805 O O . SER A 1 108 ? -0.989 0.493 -10.745 1.00 75.94 108 SER A O 1
ATOM 807 N N . LEU A 1 109 ? -1.906 -1.494 -10.284 1.00 73.88 109 LEU A N 1
ATOM 808 C CA . LEU A 1 109 ? -1.726 -2.030 -11.637 1.00 73.88 109 LEU A CA 1
ATOM 809 C C . LEU A 1 109 ? -2.557 -1.259 -12.665 1.00 73.88 109 LEU A C 1
ATOM 811 O O . LEU A 1 109 ? -2.028 -0.826 -13.688 1.00 73.88 109 LEU A O 1
ATOM 815 N N . VAL A 1 110 ? -3.840 -1.035 -12.368 1.00 76.44 110 VAL A N 1
ATOM 816 C CA . VAL A 1 110 ? -4.721 -0.211 -13.213 1.00 76.44 110 VAL A CA 1
ATOM 817 C C . VAL A 1 110 ? -4.161 1.205 -13.350 1.00 76.44 110 VAL A C 1
ATOM 819 O O . VAL A 1 110 ? -4.125 1.760 -14.443 1.00 76.44 110 VAL A O 1
ATOM 822 N N . PHE A 1 111 ? -3.668 1.774 -12.257 1.00 74.00 111 PHE A N 1
ATOM 823 C CA . PHE A 1 111 ? -3.088 3.108 -12.223 1.00 74.00 111 PHE A CA 1
ATOM 824 C C . PHE A 1 111 ? -1.809 3.227 -13.059 1.00 74.00 111 PHE A C 1
ATOM 826 O O . PHE A 1 111 ? -1.686 4.144 -13.866 1.00 74.00 111 PHE A O 1
ATOM 833 N N . LEU A 1 112 ? -0.884 2.273 -12.924 1.00 72.31 112 LEU A N 1
ATOM 834 C CA . LEU A 1 112 ? 0.333 2.205 -13.732 1.00 72.31 112 LEU A CA 1
ATOM 835 C C . LEU A 1 112 ? 0.006 2.045 -15.219 1.00 72.31 112 LEU A C 1
ATOM 837 O O . LEU A 1 112 ? 0.659 2.671 -16.051 1.00 72.31 112 LEU A O 1
ATOM 841 N N . LEU A 1 113 ? -1.030 1.270 -15.556 1.00 74.44 113 LEU A N 1
ATOM 842 C CA . LEU A 1 113 ? -1.525 1.166 -16.929 1.00 74.44 113 LEU A CA 1
ATOM 843 C C . LEU A 1 113 ? -2.070 2.505 -17.432 1.00 74.44 113 LEU A C 1
ATOM 845 O O . LEU A 1 113 ? -1.700 2.924 -18.523 1.00 74.44 113 LEU A O 1
ATOM 849 N N . VAL A 1 114 ? -2.895 3.202 -16.646 1.00 74.69 114 VAL A N 1
ATOM 850 C CA . VAL A 1 114 ? -3.439 4.520 -17.020 1.00 74.69 114 VAL A CA 1
ATOM 851 C C . VAL A 1 114 ? -2.320 5.543 -17.213 1.00 74.69 114 VAL A C 1
ATOM 853 O O . VAL A 1 114 ? -2.318 6.245 -18.220 1.00 74.69 114 VAL A O 1
ATOM 856 N N . ILE A 1 115 ? -1.340 5.602 -16.308 1.00 71.19 115 ILE A N 1
ATOM 857 C CA . ILE A 1 115 ? -0.173 6.487 -16.450 1.00 71.19 115 ILE A CA 1
ATOM 858 C C . ILE A 1 115 ? 0.640 6.117 -17.687 1.00 71.19 115 I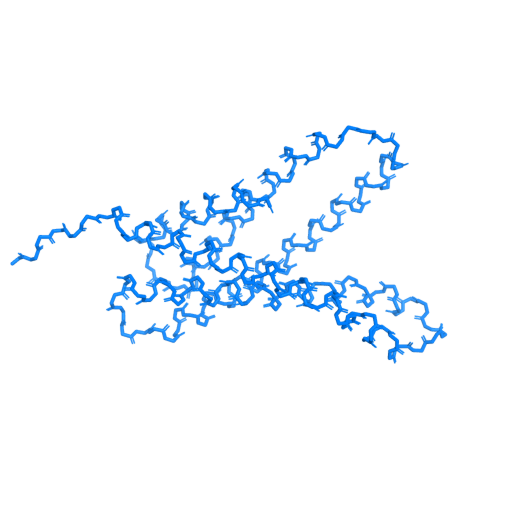LE A C 1
ATOM 860 O O . ILE A 1 115 ? 1.025 7.006 -18.441 1.00 71.19 115 ILE A O 1
ATOM 864 N N . GLY A 1 116 ? 0.871 4.824 -17.924 1.00 70.94 116 GLY A N 1
ATOM 865 C CA . GLY A 1 116 ? 1.550 4.344 -19.124 1.00 70.94 116 GLY A CA 1
ATOM 866 C C . GLY A 1 116 ? 0.825 4.782 -20.398 1.00 70.94 116 GLY A C 1
ATOM 867 O O . GLY A 1 116 ? 1.446 5.341 -21.298 1.00 70.94 116 GLY A O 1
ATOM 868 N N . PHE A 1 117 ? -0.499 4.619 -20.446 1.00 74.50 117 PHE A N 1
ATOM 869 C CA . PHE A 1 117 ? -1.333 5.074 -21.561 1.00 74.50 117 PHE A CA 1
ATOM 870 C C . PHE A 1 117 ? -1.295 6.590 -21.745 1.00 74.50 117 PHE A C 1
ATOM 872 O O . PHE A 1 117 ? -1.152 7.050 -22.873 1.00 74.50 117 PHE A O 1
ATOM 879 N N . LEU A 1 118 ? -1.394 7.368 -20.665 1.00 71.94 118 LEU A N 1
ATOM 880 C CA . LEU A 1 118 ? -1.308 8.828 -20.726 1.00 71.94 118 LEU A CA 1
ATOM 881 C C . LEU A 1 118 ? 0.073 9.282 -21.208 1.00 71.94 118 LEU A C 1
ATOM 883 O O . LEU A 1 118 ? 0.152 10.155 -22.066 1.00 71.94 118 LEU A O 1
ATOM 887 N N . GLY A 1 119 ? 1.150 8.662 -20.721 1.00 68.94 119 GLY A N 1
ATOM 888 C CA . GLY A 1 119 ? 2.514 8.950 -21.165 1.00 68.94 119 GLY A CA 1
ATOM 889 C C . GLY A 1 119 ? 2.712 8.679 -22.658 1.00 68.94 119 GLY A C 1
ATOM 890 O O . GLY A 1 119 ? 3.283 9.515 -23.358 1.00 68.94 119 GLY A O 1
ATOM 891 N N . LEU A 1 120 ? 2.178 7.556 -23.154 1.00 72.62 120 LEU A N 1
ATOM 892 C CA . LEU A 1 120 ? 2.216 7.189 -24.574 1.00 72.62 120 LEU A CA 1
ATOM 893 C C . LEU A 1 120 ? 1.338 8.103 -25.441 1.00 72.62 120 LEU A C 1
ATOM 895 O O . LEU A 1 120 ? 1.773 8.547 -26.498 1.00 72.62 120 LEU A O 1
ATOM 899 N N . TYR A 1 121 ? 0.113 8.403 -25.000 1.00 73.44 121 TYR A N 1
ATOM 900 C CA . TYR A 1 121 ? -0.848 9.200 -25.768 1.00 73.44 121 TYR A CA 1
ATOM 901 C C . TYR A 1 121 ? -0.448 10.676 -25.847 1.00 73.44 121 TYR A C 1
ATOM 903 O O . TYR A 1 121 ? -0.607 11.310 -26.886 1.00 73.44 121 TYR A O 1
ATOM 911 N N . ASN A 1 122 ? 0.092 11.223 -24.756 1.00 70.38 122 ASN A N 1
ATOM 912 C CA . ASN A 1 122 ? 0.474 12.631 -24.674 1.00 70.38 122 ASN A CA 1
ATOM 913 C C . ASN A 1 122 ? 1.939 12.883 -25.059 1.00 70.38 122 ASN A C 1
ATOM 915 O O . ASN A 1 122 ? 2.423 14.004 -24.906 1.00 70.38 122 ASN A O 1
ATOM 919 N N . ASN A 1 123 ? 2.651 11.852 -25.535 1.00 65.44 123 ASN A N 1
ATOM 920 C CA . ASN A 1 123 ? 4.038 11.914 -26.006 1.00 65.44 123 ASN A CA 1
ATOM 921 C C . ASN A 1 123 ? 4.993 12.636 -25.027 1.00 65.44 123 ASN A C 1
ATOM 923 O O . ASN A 1 123 ? 5.930 13.314 -25.443 1.00 65.44 123 ASN A O 1
ATOM 927 N N . MET A 1 124 ? 4.705 12.555 -23.718 1.00 62.09 124 MET A N 1
ATOM 928 C CA . MET A 1 124 ? 5.363 13.317 -22.640 1.00 62.09 124 MET A CA 1
ATOM 929 C C . MET A 1 124 ? 5.429 14.852 -22.852 1.00 62.09 124 MET A C 1
ATOM 931 O O . MET A 1 124 ? 6.195 15.530 -22.173 1.00 62.09 124 MET A O 1
ATOM 935 N N . ALA A 1 125 ? 4.640 15.424 -23.769 1.00 58.03 125 ALA A N 1
ATOM 936 C CA . ALA A 1 125 ? 4.820 16.793 -24.268 1.00 58.03 125 ALA A CA 1
ATOM 937 C C . ALA A 1 125 ? 4.015 17.870 -23.514 1.00 58.03 125 ALA A C 1
ATOM 939 O O . ALA A 1 125 ? 4.200 19.064 -23.741 1.00 58.03 125 ALA A O 1
ATOM 940 N N . THR A 1 126 ? 3.098 17.488 -22.624 1.00 56.47 126 THR A N 1
ATOM 941 C CA . THR A 1 126 ? 2.272 18.451 -21.875 1.00 56.47 126 THR A CA 1
ATOM 942 C C . THR A 1 126 ? 2.929 18.892 -20.569 1.00 56.47 126 THR A C 1
ATOM 944 O O . THR A 1 126 ? 2.953 18.130 -19.607 1.00 56.47 126 THR A O 1
ATOM 947 N N . GLU A 1 127 ? 3.324 20.166 -20.487 1.00 60.12 127 GLU A N 1
ATOM 948 C CA . GLU A 1 127 ? 3.825 20.836 -19.267 1.00 60.12 127 GLU A CA 1
ATOM 949 C C . GLU A 1 127 ? 2.753 21.051 -18.172 1.00 60.12 127 GLU A C 1
ATOM 951 O O . GLU A 1 127 ? 3.034 21.576 -17.095 1.00 60.12 127 GLU A O 1
ATOM 956 N N . ARG A 1 128 ? 1.496 20.650 -18.404 1.00 63.19 128 ARG A N 1
ATOM 957 C CA . ARG A 1 128 ? 0.374 20.890 -17.478 1.00 63.19 128 ARG A CA 1
ATOM 958 C C . ARG A 1 128 ? 0.245 19.788 -16.426 1.00 63.19 128 ARG A C 1
ATOM 960 O O . ARG A 1 128 ? -0.724 19.031 -16.422 1.00 63.19 128 ARG A O 1
ATOM 967 N N . ILE A 1 129 ? 1.204 19.740 -15.502 1.00 58.84 129 ILE A N 1
ATOM 968 C CA . ILE A 1 129 ? 1.213 18.849 -14.322 1.00 58.84 129 ILE A CA 1
ATOM 969 C C . ILE A 1 129 ? -0.096 18.957 -13.511 1.00 58.84 129 ILE A C 1
ATOM 971 O O . ILE A 1 129 ? -0.595 17.962 -12.988 1.00 58.84 129 ILE A O 1
ATOM 975 N N . GLU A 1 130 ? -0.708 20.141 -13.474 1.00 64.19 130 GLU A N 1
ATOM 976 C CA . GLU A 1 130 ? -1.947 20.423 -12.734 1.00 64.19 130 GLU A CA 1
ATOM 977 C C . GLU A 1 130 ? -3.150 19.578 -13.187 1.00 64.19 130 GLU A C 1
ATOM 979 O O . GLU A 1 130 ? -3.969 19.177 -12.360 1.00 64.19 130 GLU A O 1
ATOM 984 N N . GLN A 1 131 ? -3.250 19.248 -14.481 1.00 63.69 131 GLN A N 1
ATOM 985 C CA . GLN A 1 131 ? -4.350 18.425 -15.005 1.00 63.69 131 GLN A CA 1
ATOM 986 C C . GLN A 1 131 ? -4.272 16.977 -14.510 1.00 63.69 131 GLN A C 1
ATOM 988 O O . GLN A 1 131 ? -5.302 16.325 -14.334 1.00 63.69 131 GLN A O 1
ATOM 993 N N . TYR A 1 132 ? -3.064 16.493 -14.220 1.00 62.53 132 TYR A N 1
ATOM 994 C CA . TYR A 1 132 ? -2.872 15.167 -13.651 1.00 62.53 132 TYR A CA 1
ATOM 995 C C . TYR A 1 132 ? -3.257 15.132 -12.170 1.00 62.53 132 TYR A C 1
ATOM 997 O O . TYR A 1 132 ? -3.771 14.116 -11.716 1.00 62.53 132 TYR A O 1
ATOM 1005 N N . GLY A 1 133 ? -3.118 16.240 -11.431 1.00 65.94 133 GLY A N 1
ATOM 1006 C CA . GLY A 1 133 ? -3.500 16.322 -10.015 1.00 65.94 133 GLY A CA 1
ATOM 1007 C C . GLY A 1 133 ? -4.971 15.977 -9.749 1.00 65.94 133 GLY A C 1
ATOM 1008 O O . GLY A 1 133 ? -5.278 15.259 -8.800 1.00 65.94 133 GLY A O 1
ATOM 1009 N N . LEU A 1 134 ? -5.884 16.414 -10.622 1.00 68.38 134 LEU A N 1
ATOM 1010 C CA . LEU A 1 134 ? -7.318 16.114 -10.502 1.00 68.38 134 LEU A CA 1
ATOM 1011 C C . LEU A 1 134 ? -7.608 14.630 -10.792 1.00 68.38 134 LEU A C 1
ATOM 1013 O O . LEU A 1 134 ? -8.408 14.004 -10.098 1.00 68.38 134 LEU A O 1
ATOM 1017 N N . ILE A 1 135 ? -6.902 14.051 -11.768 1.00 68.31 135 ILE A N 1
ATOM 1018 C CA . ILE A 1 135 ? -6.964 12.619 -12.091 1.00 68.31 135 ILE A CA 1
ATOM 1019 C C . ILE A 1 135 ? -6.434 11.790 -10.915 1.00 68.31 135 ILE A C 1
ATOM 1021 O O . ILE A 1 135 ? -7.089 10.836 -10.503 1.00 68.31 135 ILE A O 1
ATOM 1025 N N . PHE A 1 136 ? -5.305 12.189 -10.324 1.00 65.38 136 PHE A N 1
ATOM 1026 C CA . PHE A 1 136 ? -4.735 11.551 -9.139 1.00 65.38 136 PHE A CA 1
ATOM 1027 C C . PHE A 1 136 ? -5.689 11.607 -7.943 1.00 65.38 136 PHE A C 1
ATOM 1029 O O . PHE A 1 136 ? -5.952 10.572 -7.340 1.00 65.38 136 PHE A O 1
ATOM 1036 N N . GLY A 1 137 ? -6.296 12.763 -7.657 1.00 66.88 137 GLY A N 1
ATOM 1037 C CA . GLY A 1 137 ? -7.278 12.891 -6.575 1.00 66.88 137 GLY A CA 1
ATOM 1038 C C . GLY A 1 137 ? -8.537 12.037 -6.785 1.00 66.88 137 GLY A C 1
ATOM 1039 O O . GLY A 1 137 ? -9.005 11.381 -5.853 1.00 66.88 137 GLY A O 1
ATOM 1040 N N . LEU A 1 138 ? -9.069 11.984 -8.013 1.00 72.19 138 LEU A N 1
ATOM 1041 C CA . LEU A 1 138 ? -10.195 11.106 -8.367 1.00 72.19 138 LEU A CA 1
ATOM 1042 C C . LEU A 1 138 ? -9.834 9.627 -8.211 1.00 72.19 138 LEU A C 1
ATOM 1044 O O . LEU A 1 138 ? -10.636 8.846 -7.695 1.00 72.19 138 LEU A O 1
ATOM 1048 N N . LEU A 1 139 ? -8.628 9.246 -8.626 1.00 68.25 139 LEU A N 1
ATOM 1049 C CA . LEU A 1 139 ? -8.126 7.884 -8.482 1.00 68.25 139 LEU A CA 1
ATOM 1050 C C . LEU A 1 139 ? -7.931 7.518 -7.008 1.00 68.25 139 LEU A C 1
ATOM 1052 O O . LEU A 1 139 ? -8.373 6.442 -6.611 1.00 68.25 139 LEU A O 1
ATOM 1056 N N . GLY A 1 140 ? -7.387 8.418 -6.186 1.00 66.94 140 GLY A N 1
ATOM 1057 C CA . GLY A 1 140 ? -7.283 8.252 -4.733 1.00 66.94 140 GLY A CA 1
ATOM 1058 C C . GLY A 1 140 ? -8.650 8.096 -4.053 1.00 66.94 140 GLY A C 1
ATOM 1059 O O . GLY A 1 140 ? -8.824 7.256 -3.166 1.00 66.94 140 GLY A O 1
ATOM 1060 N N . LEU A 1 141 ? -9.674 8.818 -4.520 1.00 71.19 141 LEU A N 1
ATOM 1061 C CA . LEU A 1 141 ? -11.049 8.667 -4.030 1.00 71.19 141 LEU A CA 1
ATOM 1062 C C . LEU A 1 141 ? -11.629 7.292 -4.389 1.00 71.19 141 LEU A C 1
ATOM 1064 O O . LEU A 1 141 ? -12.141 6.589 -3.511 1.00 71.19 141 LEU A O 1
ATOM 1068 N N . VAL A 1 142 ? -11.522 6.885 -5.659 1.00 73.88 142 VAL A N 1
ATOM 1069 C CA . VAL A 1 142 ? -11.947 5.550 -6.121 1.00 73.88 142 VAL A CA 1
ATOM 1070 C C . VAL A 1 142 ? -11.197 4.462 -5.353 1.00 73.88 142 VAL A C 1
ATOM 1072 O O . VAL A 1 142 ? -11.798 3.471 -4.932 1.00 73.88 142 VAL A O 1
ATOM 1075 N N . PHE A 1 143 ? -9.909 4.681 -5.095 1.00 70.94 143 PHE A N 1
ATOM 1076 C CA . PHE A 1 143 ? -9.061 3.792 -4.320 1.00 70.94 143 PHE A CA 1
ATOM 1077 C C . PHE A 1 143 ? -9.551 3.620 -2.884 1.00 70.94 143 PHE A C 1
ATOM 1079 O O . PHE A 1 143 ? -9.769 2.491 -2.428 1.00 70.94 143 PHE A O 1
ATOM 1086 N N . GLY A 1 144 ? -9.763 4.735 -2.182 1.00 68.50 144 GLY A N 1
ATOM 1087 C CA . GLY A 1 144 ? -10.275 4.737 -0.818 1.00 68.50 144 GLY A CA 1
ATOM 1088 C C . GLY A 1 144 ? -11.637 4.056 -0.733 1.00 68.50 144 GLY A C 1
ATOM 1089 O O . GLY A 1 144 ? -11.862 3.239 0.161 1.00 68.50 144 GLY A O 1
ATOM 1090 N N . LEU A 1 145 ? -12.521 4.310 -1.701 1.00 75.44 145 LEU A N 1
ATOM 1091 C CA . LEU A 1 145 ? -13.848 3.703 -1.763 1.00 75.44 145 LEU A CA 1
ATOM 1092 C C . LEU A 1 145 ? -13.782 2.180 -1.961 1.00 75.44 145 LEU A C 1
ATOM 1094 O O . LEU A 1 145 ? -14.347 1.437 -1.158 1.00 75.44 145 LEU A O 1
ATOM 1098 N N . LEU A 1 146 ? -13.057 1.701 -2.976 1.00 76.50 146 LEU A N 1
ATOM 1099 C CA . LEU A 1 146 ? -12.951 0.268 -3.279 1.00 76.50 146 LEU A CA 1
ATOM 1100 C C . LEU A 1 146 ? -12.249 -0.509 -2.164 1.00 76.50 146 LEU A C 1
ATOM 1102 O O . LEU A 1 146 ? -12.723 -1.573 -1.761 1.00 76.50 146 LEU A O 1
ATOM 1106 N N . THR A 1 147 ? -11.168 0.047 -1.617 1.00 69.50 147 THR A N 1
ATOM 1107 C CA . THR A 1 147 ? -10.440 -0.557 -0.495 1.00 69.50 147 THR A CA 1
ATOM 1108 C C . THR A 1 147 ? -11.331 -0.676 0.735 1.00 69.50 147 THR A C 1
ATOM 1110 O O . THR A 1 147 ? -11.366 -1.726 1.375 1.00 69.50 147 THR A O 1
ATOM 1113 N N . SER A 1 148 ? -12.120 0.358 1.031 1.00 67.81 148 SER A N 1
ATOM 1114 C CA . SER A 1 148 ? -13.038 0.340 2.172 1.00 67.81 148 SER A CA 1
ATOM 1115 C C . SER A 1 148 ? -14.193 -0.636 1.986 1.00 67.81 148 SER A C 1
ATOM 1117 O O . SER A 1 148 ? -14.612 -1.275 2.950 1.00 67.81 148 SER A O 1
ATOM 1119 N N . ILE A 1 149 ? -14.701 -0.777 0.758 1.00 76.19 149 ILE A N 1
ATOM 1120 C CA . ILE A 1 149 ? -15.721 -1.773 0.416 1.00 76.19 149 ILE A CA 1
ATOM 1121 C C . ILE A 1 149 ? -15.159 -3.185 0.620 1.00 76.19 149 ILE A C 1
ATOM 1123 O O . ILE A 1 149 ? -15.777 -3.994 1.315 1.00 76.19 149 ILE A O 1
ATOM 1127 N N . LEU A 1 150 ? -13.966 -3.473 0.090 1.00 73.56 150 LEU A N 1
ATOM 1128 C CA . LEU A 1 150 ? -13.298 -4.765 0.275 1.00 73.56 150 LEU A CA 1
ATOM 1129 C C . LEU A 1 150 ? -13.032 -5.054 1.754 1.00 73.56 150 LEU A C 1
ATOM 1131 O O . LEU A 1 150 ? -13.383 -6.122 2.256 1.00 73.56 150 LEU A O 1
ATOM 1135 N N . GLN A 1 151 ? -12.490 -4.081 2.484 1.00 67.44 151 GLN A N 1
ATOM 1136 C CA . GLN A 1 151 ? -12.252 -4.207 3.918 1.00 67.44 151 GLN A CA 1
ATOM 1137 C C . GLN A 1 151 ? -13.553 -4.473 4.686 1.00 67.44 151 GLN A C 1
ATOM 1139 O O . GLN A 1 151 ? -13.572 -5.312 5.590 1.00 67.44 151 GLN A O 1
ATOM 1144 N N . ALA A 1 152 ? -14.652 -3.813 4.318 1.00 68.69 152 ALA A N 1
ATOM 1145 C CA . ALA A 1 152 ? -15.956 -4.028 4.933 1.00 68.69 152 ALA A CA 1
ATOM 1146 C C . ALA A 1 152 ? -16.485 -5.452 4.730 1.00 68.69 152 ALA A C 1
ATOM 1148 O O . ALA A 1 152 ? -17.022 -6.038 5.676 1.00 68.69 152 ALA A O 1
ATOM 1149 N N . PHE A 1 153 ? -16.305 -6.010 3.529 1.00 73.12 153 PHE A N 1
ATOM 1150 C CA . PHE A 1 153 ? -16.668 -7.395 3.235 1.00 73.12 153 PHE A CA 1
ATOM 1151 C C . PHE A 1 153 ? -15.822 -8.393 4.030 1.00 73.12 153 PHE A C 1
ATOM 1153 O O . PHE A 1 153 ? -16.361 -9.385 4.515 1.00 73.12 153 PHE A O 1
ATOM 1160 N N . MET A 1 154 ? -14.531 -8.112 4.233 1.00 68.75 154 MET A N 1
ATOM 1161 C CA . MET A 1 154 ? -13.623 -9.044 4.915 1.00 68.75 154 MET A CA 1
ATOM 1162 C C . MET A 1 154 ? -13.626 -8.951 6.449 1.00 68.75 154 MET A C 1
ATOM 1164 O O . MET A 1 154 ? -13.158 -9.876 7.107 1.00 68.75 154 MET A O 1
ATOM 1168 N N . THR A 1 155 ? -14.150 -7.873 7.047 1.00 62.44 155 THR A N 1
ATOM 1169 C CA . THR A 1 155 ? -14.096 -7.657 8.515 1.00 62.44 155 THR A CA 1
ATOM 1170 C C . THR A 1 155 ? -15.434 -7.804 9.260 1.00 62.44 155 THR A C 1
ATOM 1172 O O . THR A 1 155 ? -15.427 -7.970 10.477 1.00 62.44 155 THR A O 1
ATOM 1175 N N . VAL A 1 156 ? -16.577 -7.822 8.560 1.00 48.97 156 VAL A N 1
ATOM 1176 C CA . VAL A 1 156 ? -17.941 -8.115 9.069 1.00 48.97 156 VAL A CA 1
ATOM 1177 C C . VAL A 1 156 ? -18.452 -7.232 10.232 1.00 48.97 156 VAL A C 1
ATOM 1179 O O . VAL A 1 156 ? -18.318 -7.542 11.414 1.00 48.97 156 VAL A O 1
ATOM 1182 N N . ARG A 1 157 ? -19.199 -6.177 9.870 1.00 53.50 157 ARG A N 1
ATOM 1183 C CA . ARG A 1 157 ? -20.552 -5.792 10.353 1.00 53.50 157 ARG A CA 1
ATOM 1184 C C . ARG A 1 157 ? -20.922 -4.489 9.633 1.00 53.50 157 ARG A C 1
ATOM 1186 O O . ARG A 1 157 ? -20.471 -3.419 10.040 1.00 53.50 157 ARG A O 1
ATOM 1193 N N . VAL A 1 158 ? -21.794 -4.594 8.622 1.00 54.12 158 VAL A N 1
ATOM 1194 C CA . VAL A 1 158 ? -22.284 -3.511 7.728 1.00 54.12 158 VAL A CA 1
ATOM 1195 C C . VAL A 1 158 ? -22.620 -2.208 8.472 1.00 54.12 158 VAL A C 1
ATOM 1197 O O . VAL A 1 158 ? -22.445 -1.107 7.963 1.00 54.12 158 VAL A O 1
ATOM 1200 N N . ARG A 1 159 ? -23.048 -2.320 9.735 1.00 53.91 159 ARG A N 1
ATOM 1201 C CA . ARG A 1 159 ? -23.466 -1.194 10.576 1.00 53.91 159 ARG A CA 1
ATOM 1202 C C . ARG A 1 159 ? -22.366 -0.165 10.896 1.00 53.91 159 ARG A C 1
ATOM 1204 O O . ARG A 1 159 ? -22.713 0.980 11.158 1.00 53.91 159 ARG A O 1
ATOM 1211 N N . HIS A 1 160 ? -21.081 -0.536 10.878 1.00 58.97 160 HIS A N 1
ATOM 1212 C CA . HIS A 1 160 ? -19.957 0.391 11.153 1.00 58.97 160 HIS A CA 1
ATOM 1213 C C . HIS A 1 160 ? -19.068 0.643 9.928 1.00 58.97 160 HIS A C 1
ATOM 1215 O O . HIS A 1 160 ? -18.116 1.419 9.991 1.00 58.97 160 HIS A O 1
ATOM 1221 N N . THR A 1 161 ? -19.405 0.007 8.808 1.00 60.81 161 THR A N 1
ATOM 1222 C CA . THR A 1 161 ? -18.707 0.109 7.529 1.00 60.81 161 THR A CA 1
ATOM 1223 C C . THR A 1 161 ? -18.627 1.551 7.032 1.00 60.81 161 THR A C 1
ATOM 1225 O O . THR A 1 161 ? -17.582 1.967 6.547 1.00 60.81 161 THR A O 1
ATOM 1228 N N . TRP A 1 162 ? -19.678 2.350 7.228 1.00 61.69 162 TRP A N 1
ATOM 1229 C CA . TRP A 1 162 ? -19.728 3.734 6.748 1.00 61.69 162 TRP A CA 1
ATOM 1230 C C . TRP A 1 162 ? -18.685 4.658 7.408 1.00 61.69 162 TRP A C 1
ATOM 1232 O O . TRP A 1 162 ? -18.145 5.531 6.736 1.00 61.69 162 TRP A O 1
ATOM 1242 N N . ILE A 1 163 ? -18.336 4.446 8.686 1.00 64.31 163 ILE A N 1
ATOM 1243 C CA . ILE A 1 163 ? -17.307 5.244 9.389 1.00 64.31 163 ILE A CA 1
ATOM 1244 C C . ILE A 1 163 ? -15.922 4.934 8.825 1.00 64.31 163 ILE A C 1
ATOM 1246 O O . ILE A 1 163 ? -15.114 5.837 8.622 1.00 64.31 163 ILE A O 1
ATOM 1250 N N . ILE A 1 164 ? -15.660 3.651 8.568 1.00 62.69 164 ILE A N 1
ATOM 1251 C CA . ILE A 1 164 ? -14.394 3.191 7.996 1.00 62.69 164 ILE A CA 1
ATOM 1252 C C . ILE A 1 164 ? -14.257 3.716 6.564 1.00 62.69 164 ILE A C 1
ATOM 1254 O O . ILE A 1 164 ? -13.212 4.266 6.233 1.00 62.69 164 ILE A O 1
ATOM 1258 N N . ILE A 1 165 ? -15.335 3.645 5.773 1.00 65.88 165 ILE A N 1
ATOM 1259 C CA . ILE A 1 165 ? -15.401 4.212 4.420 1.00 65.88 165 ILE A CA 1
ATOM 1260 C C . ILE A 1 165 ? -15.086 5.711 4.439 1.00 65.88 165 ILE A C 1
ATOM 1262 O O . ILE A 1 165 ? -14.219 6.153 3.695 1.00 65.88 165 ILE A O 1
ATOM 1266 N N . LEU A 1 166 ? -15.735 6.499 5.301 1.00 65.44 166 LEU A N 1
ATOM 1267 C CA . LEU A 1 166 ? -15.499 7.946 5.352 1.00 65.44 166 LEU A CA 1
ATOM 1268 C C . LEU A 1 166 ? -14.081 8.299 5.814 1.00 65.44 166 LEU A C 1
ATOM 1270 O O . LEU A 1 166 ? -13.470 9.203 5.248 1.00 65.44 166 LEU A O 1
ATOM 1274 N N . ALA A 1 167 ? -13.548 7.597 6.817 1.00 65.75 167 ALA A N 1
ATOM 1275 C CA . ALA A 1 167 ? -12.198 7.845 7.319 1.00 65.75 167 ALA A CA 1
ATOM 1276 C C . ALA A 1 167 ? -11.126 7.504 6.272 1.00 65.75 167 ALA A C 1
ATOM 1278 O O . ALA A 1 167 ? -10.174 8.264 6.099 1.00 65.75 167 ALA A O 1
ATOM 1279 N N . ALA A 1 168 ? -11.298 6.394 5.554 1.00 62.22 168 ALA A N 1
ATOM 1280 C CA . ALA A 1 168 ? -10.396 5.993 4.485 1.00 62.22 168 ALA A CA 1
ATOM 1281 C C . ALA A 1 168 ? -10.505 6.928 3.274 1.00 62.22 168 ALA A C 1
ATOM 1283 O O . ALA A 1 168 ? -9.478 7.391 2.793 1.00 62.22 168 ALA A O 1
ATOM 1284 N N . ILE A 1 169 ? -11.716 7.283 2.826 1.00 68.00 169 ILE A N 1
ATOM 1285 C CA . ILE A 1 169 ? -11.901 8.247 1.728 1.00 68.00 169 ILE A CA 1
ATOM 1286 C C . ILE A 1 169 ? -11.223 9.574 2.065 1.00 68.00 169 ILE A C 1
ATOM 1288 O O . ILE A 1 169 ? -10.467 10.078 1.242 1.00 68.00 169 ILE A O 1
ATOM 1292 N N . LEU A 1 170 ? -11.426 10.123 3.267 1.00 67.00 170 LEU A N 1
ATOM 1293 C CA . LEU A 1 170 ? -10.759 11.364 3.674 1.00 67.00 170 LEU A CA 1
ATOM 1294 C C . LEU A 1 170 ? -9.235 11.217 3.707 1.00 67.00 170 LEU A C 1
ATOM 1296 O O . LEU A 1 170 ? -8.535 12.081 3.187 1.00 67.00 170 LEU A O 1
ATOM 1300 N N . GLY A 1 171 ? -8.725 10.117 4.268 1.00 61.03 171 GLY A N 1
ATOM 1301 C CA . GLY A 1 171 ? -7.288 9.840 4.299 1.00 61.03 171 GLY A CA 1
ATOM 1302 C C . GLY A 1 171 ? -6.668 9.766 2.902 1.00 61.03 171 GLY A C 1
ATOM 1303 O O . GLY A 1 171 ? -5.650 10.404 2.655 1.00 61.03 171 GLY A O 1
ATOM 1304 N N . PHE A 1 172 ? -7.304 9.047 1.975 1.00 60.97 172 PHE A N 1
ATOM 1305 C CA . PHE A 1 172 ? -6.802 8.866 0.610 1.00 60.97 172 PHE A CA 1
ATOM 1306 C C . PHE A 1 172 ? -7.022 10.081 -0.293 1.00 60.97 172 PHE A C 1
ATOM 1308 O O . PHE A 1 172 ? -6.160 10.388 -1.103 1.00 60.97 172 PHE A O 1
ATOM 1315 N N . THR A 1 173 ? -8.118 10.823 -0.120 1.00 61.62 173 THR A N 1
ATOM 1316 C CA . THR A 1 173 ? -8.364 12.055 -0.895 1.00 61.62 173 THR A CA 1
ATOM 1317 C C . THR A 1 173 ? -7.346 13.144 -0.547 1.00 61.62 173 THR A C 1
ATOM 1319 O O . THR A 1 173 ? -6.976 13.934 -1.408 1.00 61.62 173 THR A O 1
ATOM 1322 N N . ILE A 1 174 ? -6.882 13.191 0.709 1.00 57.75 174 ILE A N 1
ATOM 1323 C CA . ILE A 1 174 ? -5.817 14.111 1.140 1.00 57.75 174 ILE A CA 1
ATOM 1324 C C . ILE A 1 174 ? -4.433 13.573 0.750 1.00 57.75 174 ILE A C 1
ATOM 1326 O O . ILE A 1 174 ? -3.541 14.359 0.442 1.00 57.75 174 ILE A O 1
ATOM 1330 N N . GLY A 1 175 ? -4.250 12.249 0.789 1.00 49.66 175 GLY A N 1
ATOM 1331 C CA . GLY A 1 175 ? -2.977 11.592 0.492 1.00 49.66 175 GLY A CA 1
ATOM 1332 C C . GLY A 1 175 ? -2.583 11.606 -0.986 1.00 49.66 175 GLY A C 1
ATOM 1333 O O . GLY A 1 175 ? -1.394 11.751 -1.258 1.00 49.66 175 GLY A O 1
ATOM 1334 N N . GLY A 1 176 ? -3.559 11.513 -1.900 1.00 41.91 176 GLY A N 1
ATOM 1335 C CA . GLY A 1 176 ? -3.307 11.299 -3.331 1.00 41.91 176 GLY A CA 1
ATOM 1336 C C . GLY A 1 176 ? -2.910 9.859 -3.619 1.00 41.91 176 GLY A C 1
ATOM 1337 O O . GLY A 1 176 ? -1.770 9.482 -3.276 1.00 41.91 176 GLY A O 1
#

pLDDT: mean 77.23, std 12.48, range [41.91, 95.75]

Radius of gyration: 18.57 Å; chains: 1; bounding box: 47×34×57 Å

Secondary structure (DSSP, 8-state):
------HHHHHHHHHHHHHHHHHHHHHHHHHHHHHTHHHHHHTTS-TT-HHHHHHHHHHHHHHHHHHHHHHHHHHHHHHHHHHS--S-HHHHHHHHHHHHHHHHHHHHHHHHHHHHHHHHHTTT----HHHHHHHHHHHHHHHHHHHHHHHHHHH--HHHHHHHHHHHHHHHHHH-